Protein AF-A0AAV7I438-F1 (afdb_monomer_lite)

Foldseek 3Di:
DDPDPDDFDWDDPVRLVVCLVVQLQLDPDSVCSVVWIWTWDFCVLQVVQDDPSNWDDDPRTTTHTPVCVCRSPVD

Structure (mmCIF, N/CA/C/O backbone):
data_AF-A0AAV7I438-F1
#
_entry.id   AF-A0AAV7I438-F1
#
loop_
_atom_site.group_PDB
_atom_site.id
_atom_site.type_symbol
_atom_site.label_atom_id
_atom_site.label_alt_id
_atom_site.label_comp_id
_atom_site.label_asym_id
_atom_site.label_entity_id
_atom_site.label_seq_id
_atom_site.pdbx_PDB_ins_code
_atom_site.Cartn_x
_atom_site.Cartn_y
_atom_site.Cartn_z
_atom_site.occupancy
_atom_site.B_iso_or_equiv
_atom_site.auth_seq_id
_atom_site.auth_comp_id
_atom_site.auth_asym_id
_atom_site.auth_atom_id
_atom_site.pdbx_PDB_model_num
ATOM 1 N N . MET A 1 1 ? -29.656 2.210 -11.554 1.00 38.47 1 MET A N 1
ATOM 2 C CA . MET A 1 1 ? -28.706 2.280 -10.423 1.00 38.47 1 MET A CA 1
ATOM 3 C C . MET A 1 1 ? -27.450 2.980 -10.914 1.00 38.47 1 MET A C 1
ATOM 5 O O . MET A 1 1 ? -26.739 2.411 -11.732 1.00 38.47 1 MET A O 1
ATOM 9 N N . MET A 1 2 ? -27.226 4.238 -10.527 1.00 36.12 2 MET A N 1
ATOM 10 C CA . MET A 1 2 ? -25.973 4.925 -10.851 1.00 36.12 2 MET A CA 1
ATOM 11 C C . MET A 1 2 ? -24.854 4.270 -10.033 1.00 36.12 2 MET A C 1
ATOM 13 O O . MET A 1 2 ? -24.876 4.331 -8.807 1.00 36.12 2 MET A O 1
ATOM 17 N N . LYS A 1 3 ? -23.911 3.597 -10.704 1.00 45.47 3 LYS A N 1
ATOM 18 C CA . LYS A 1 3 ? -22.641 3.185 -10.095 1.00 45.47 3 LYS A CA 1
ATOM 19 C C . LYS A 1 3 ? -21.887 4.468 -9.747 1.00 45.47 3 LYS A C 1
ATOM 21 O O . LYS A 1 3 ? -21.330 5.104 -10.635 1.00 45.47 3 LYS A O 1
ATOM 26 N N . GLY A 1 4 ? -21.915 4.877 -8.482 1.00 47.72 4 GLY A N 1
ATOM 27 C CA . GLY A 1 4 ? -20.973 5.877 -7.994 1.00 47.72 4 GLY A CA 1
ATOM 28 C C . GLY A 1 4 ? -19.565 5.309 -8.149 1.00 47.72 4 GLY A C 1
ATOM 29 O O . GLY A 1 4 ? -19.279 4.240 -7.612 1.00 47.72 4 GLY A O 1
ATOM 30 N N . SER A 1 5 ? -18.709 5.970 -8.927 1.00 59.31 5 SER A N 1
ATOM 31 C CA . SER A 1 5 ? -17.293 5.607 -8.981 1.00 59.31 5 SER A CA 1
ATOM 32 C C . SER A 1 5 ? -16.687 5.840 -7.603 1.00 59.31 5 SER A C 1
ATOM 34 O O . SER A 1 5 ? -16.674 6.968 -7.112 1.00 59.31 5 SER A O 1
ATOM 36 N N . VAL A 1 6 ? -16.202 4.775 -6.967 1.00 66.25 6 VAL A N 1
ATOM 37 C CA . VAL A 1 6 ? -15.436 4.882 -5.723 1.00 66.25 6 VAL A CA 1
ATOM 38 C C . VAL A 1 6 ? -14.079 5.487 -6.077 1.00 66.25 6 VAL A C 1
ATOM 40 O O . VAL A 1 6 ? -13.311 4.893 -6.832 1.00 66.25 6 VAL A O 1
ATOM 43 N N . VAL A 1 7 ? -13.803 6.689 -5.573 1.00 77.62 7 VAL A N 1
ATOM 44 C CA . VAL A 1 7 ? -12.511 7.364 -5.740 1.00 77.62 7 VAL A CA 1
ATOM 45 C C . VAL A 1 7 ? -11.703 7.157 -4.467 1.00 77.62 7 VAL A C 1
ATOM 47 O O . VAL A 1 7 ? -12.138 7.547 -3.385 1.00 77.62 7 VAL A O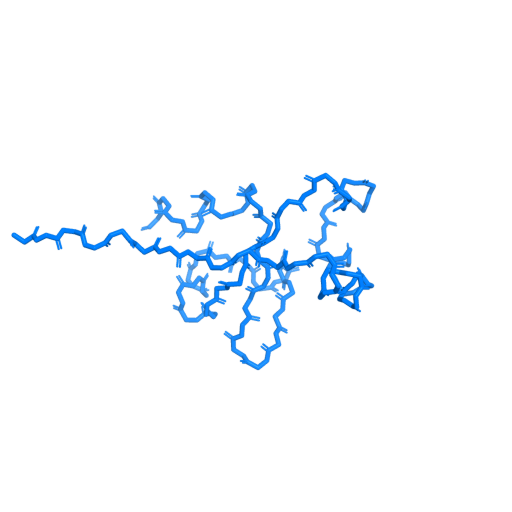 1
ATOM 50 N N . PHE A 1 8 ? -10.528 6.544 -4.594 1.00 87.50 8 PHE A N 1
ATOM 51 C CA . PHE A 1 8 ? -9.613 6.343 -3.475 1.00 87.50 8 PHE A CA 1
ATOM 52 C C . PHE A 1 8 ? -8.590 7.485 -3.424 1.00 87.50 8 PHE A C 1
ATOM 54 O O . PHE A 1 8 ? -7.958 7.757 -4.449 1.00 87.50 8 PHE A O 1
ATOM 61 N N . PRO A 1 9 ? -8.408 8.158 -2.272 1.00 91.94 9 PRO A N 1
ATOM 62 C CA . PRO A 1 9 ? -7.412 9.215 -2.134 1.00 91.94 9 PRO A CA 1
ATOM 63 C C . PRO A 1 9 ? -5.997 8.687 -2.375 1.00 91.94 9 PRO A C 1
ATOM 65 O O . PRO A 1 9 ? -5.646 7.606 -1.907 1.00 91.94 9 PRO A O 1
ATOM 68 N N . ILE A 1 10 ? -5.172 9.469 -3.061 1.00 94.12 10 ILE A N 1
ATOM 69 C CA . ILE A 1 10 ? -3.733 9.219 -3.199 1.00 94.12 10 ILE A CA 1
ATOM 70 C C . ILE A 1 10 ? -3.027 9.857 -1.992 1.00 94.12 10 ILE A C 1
ATOM 72 O O . ILE A 1 10 ? -3.466 10.913 -1.531 1.00 94.12 10 ILE A O 1
ATOM 76 N N . ILE A 1 11 ? -1.977 9.226 -1.457 1.00 94.00 11 ILE A N 1
ATOM 77 C CA . ILE A 1 11 ? -1.121 9.899 -0.463 1.00 94.00 11 ILE A CA 1
ATOM 78 C C . ILE A 1 11 ? -0.327 11.020 -1.128 1.00 94.00 11 ILE A C 1
ATOM 80 O O . ILE A 1 11 ? 0.234 10.835 -2.208 1.00 94.00 11 ILE A O 1
ATOM 84 N N . ASP A 1 12 ? -0.279 12.179 -0.486 1.00 93.06 12 ASP A N 1
ATOM 85 C CA . ASP A 1 12 ? 0.535 13.286 -0.976 1.00 93.06 12 ASP A CA 1
ATOM 86 C C . ASP A 1 12 ? 2.030 13.065 -0.682 1.00 93.06 12 ASP A C 1
ATOM 88 O O . ASP A 1 12 ? 2.425 12.149 0.038 1.00 93.06 12 ASP A O 1
ATOM 92 N N . GLU A 1 13 ? 2.886 13.907 -1.260 1.00 92.69 13 GLU A N 1
ATOM 93 C CA . GLU A 1 13 ? 4.342 13.791 -1.113 1.00 92.69 13 GLU A CA 1
ATOM 94 C C . GLU A 1 13 ? 4.835 14.003 0.328 1.00 92.69 13 GLU A C 1
ATOM 96 O O . GLU A 1 13 ? 5.879 13.458 0.702 1.00 92.69 13 GLU A O 1
ATOM 101 N N . SER A 1 14 ? 4.109 14.776 1.143 1.00 94.12 14 SER A N 1
ATOM 102 C CA . SER A 1 14 ? 4.465 15.007 2.546 1.00 94.12 14 SER A CA 1
ATOM 103 C C . SER A 1 14 ? 4.209 13.744 3.363 1.00 94.12 14 SER A C 1
ATOM 105 O O . SER A 1 14 ? 5.133 13.211 3.979 1.00 94.12 14 SER A O 1
ATOM 107 N N . GLU A 1 15 ? 2.993 13.207 3.278 1.00 94.06 15 GLU A N 1
ATOM 108 C CA . GLU A 1 15 ? 2.574 11.966 3.934 1.00 94.06 15 GLU A CA 1
ATOM 109 C C . GLU A 1 15 ? 3.413 10.777 3.445 1.00 94.06 15 GLU A C 1
ATOM 111 O O . GLU A 1 15 ? 3.906 9.974 4.239 1.00 94.06 1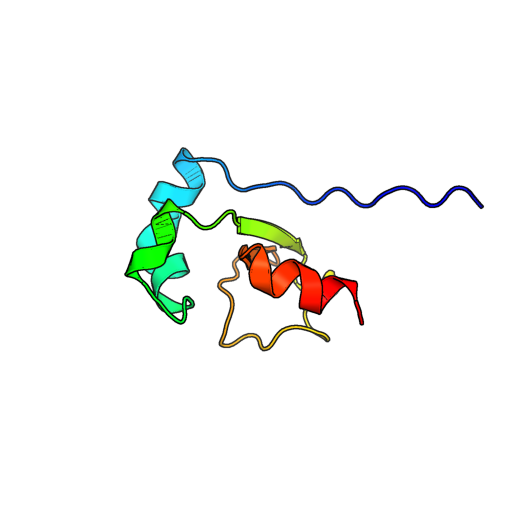5 GLU A O 1
ATOM 116 N N . LYS A 1 16 ? 3.675 10.700 2.132 1.00 93.69 16 LYS A N 1
ATOM 117 C CA . LYS A 1 16 ? 4.577 9.704 1.545 1.00 93.69 16 LYS A CA 1
ATOM 118 C C . LYS A 1 16 ? 5.954 9.797 2.209 1.00 93.69 16 LYS A C 1
ATOM 120 O O . LYS A 1 16 ? 6.467 8.791 2.688 1.00 93.69 16 LYS A O 1
ATOM 125 N N . ARG A 1 17 ? 6.552 10.987 2.334 1.00 94.00 17 ARG A N 1
ATOM 126 C CA . ARG A 1 17 ? 7.864 11.158 2.989 1.00 94.00 17 ARG A CA 1
ATOM 127 C C . ARG A 1 17 ? 7.869 10.717 4.455 1.00 94.00 17 ARG A C 1
ATOM 129 O O . ARG A 1 17 ? 8.831 10.064 4.860 1.00 94.00 17 ARG A O 1
ATOM 136 N N . GLU A 1 18 ? 6.830 11.044 5.214 1.00 94.75 18 GLU A N 1
ATOM 137 C CA . GLU A 1 18 ? 6.689 10.648 6.623 1.00 94.75 18 GLU A CA 1
ATOM 138 C C . GLU A 1 18 ? 6.572 9.127 6.781 1.00 94.75 18 GLU A C 1
ATOM 140 O O . GLU A 1 18 ? 7.229 8.526 7.634 1.00 94.75 18 GLU A O 1
ATOM 145 N N . LEU A 1 19 ? 5.796 8.484 5.907 1.00 94.56 19 LEU A N 1
ATOM 146 C CA . LEU A 1 19 ? 5.541 7.045 5.947 1.00 94.56 19 LEU A CA 1
ATOM 147 C C . LEU A 1 19 ? 6.610 6.207 5.235 1.00 94.56 19 LEU A C 1
ATOM 149 O O . LEU A 1 19 ? 6.582 4.978 5.325 1.00 94.56 19 LEU A O 1
ATOM 153 N N . LYS A 1 20 ? 7.578 6.839 4.561 1.00 94.75 20 LYS A N 1
ATOM 154 C CA . LYS A 1 20 ? 8.640 6.191 3.775 1.00 94.75 20 LYS A CA 1
ATOM 155 C C . LYS A 1 20 ? 9.250 4.932 4.410 1.00 94.75 20 LYS A C 1
ATOM 157 O O . LYS A 1 20 ? 9.271 3.907 3.724 1.00 94.75 20 LYS A O 1
ATOM 162 N N . PRO A 1 21 ? 9.744 4.944 5.667 1.00 94.25 21 PRO A N 1
ATOM 163 C CA . PRO A 1 21 ? 10.363 3.751 6.251 1.00 94.25 21 PRO A CA 1
ATOM 164 C C . PRO A 1 21 ? 9.379 2.584 6.374 1.00 94.25 21 PRO A C 1
ATOM 166 O O . PRO A 1 21 ? 9.772 1.432 6.203 1.00 94.25 21 PRO A O 1
ATOM 169 N N . GLN A 1 22 ? 8.102 2.875 6.630 1.00 94.94 22 GLN A N 1
ATOM 170 C CA . GLN A 1 22 ? 7.068 1.853 6.712 1.00 94.94 22 GLN A CA 1
ATOM 171 C C . GLN A 1 22 ? 6.698 1.357 5.322 1.00 94.94 22 GLN A C 1
ATOM 173 O O . GLN A 1 22 ? 6.766 0.161 5.084 1.00 94.94 22 GLN A O 1
ATOM 178 N N . LEU A 1 23 ? 6.397 2.251 4.379 1.00 93.81 23 LEU A N 1
ATOM 179 C CA . LEU A 1 23 ? 5.980 1.875 3.026 1.00 93.81 23 LEU A CA 1
ATOM 180 C C . LEU A 1 23 ? 7.020 0.997 2.318 1.00 93.81 23 LEU A C 1
ATOM 182 O O . LEU A 1 23 ? 6.654 -0.026 1.746 1.00 93.81 23 LEU A O 1
ATOM 186 N N . ILE A 1 24 ? 8.310 1.343 2.412 1.00 93.50 24 ILE A N 1
ATOM 187 C CA . ILE A 1 24 ? 9.398 0.575 1.785 1.00 93.50 24 ILE A CA 1
ATOM 188 C C . ILE A 1 24 ? 9.468 -0.861 2.312 1.00 93.50 24 ILE A C 1
ATOM 190 O O . ILE A 1 24 ? 9.715 -1.777 1.532 1.00 93.50 24 ILE A O 1
ATOM 194 N N . LYS A 1 25 ? 9.211 -1.078 3.607 1.00 92.75 25 LYS A N 1
ATOM 195 C CA . LYS A 1 25 ? 9.268 -2.409 4.233 1.00 92.75 25 LYS A CA 1
ATOM 196 C C . LYS A 1 25 ? 8.301 -3.413 3.594 1.00 92.75 25 LYS A C 1
ATOM 198 O O . LYS A 1 25 ? 8.575 -4.608 3.616 1.00 92.75 25 LYS A O 1
ATOM 203 N N . TYR A 1 26 ? 7.187 -2.931 3.044 1.00 90.06 26 TYR A N 1
ATOM 204 C CA . TYR A 1 26 ? 6.154 -3.762 2.417 1.00 90.06 26 TYR A CA 1
ATOM 205 C C . TYR A 1 26 ? 6.268 -3.803 0.885 1.00 90.06 26 TYR A C 1
ATOM 207 O O . TYR A 1 26 ? 5.485 -4.489 0.229 1.00 90.06 26 TYR A O 1
ATOM 215 N N . LEU A 1 27 ? 7.237 -3.097 0.291 1.00 88.56 27 LEU A N 1
ATOM 216 C CA . LEU A 1 27 ? 7.513 -3.187 -1.139 1.00 88.56 27 LEU A CA 1
ATOM 217 C C . LEU A 1 27 ? 8.384 -4.404 -1.449 1.00 88.56 27 LEU A C 1
ATOM 219 O O . LEU A 1 27 ? 9.392 -4.648 -0.797 1.00 88.56 27 LEU A O 1
ATOM 223 N N . GLN A 1 28 ? 8.045 -5.111 -2.529 1.00 85.75 28 GLN A N 1
ATOM 224 C CA . GLN A 1 28 ? 8.901 -6.171 -3.074 1.00 85.75 28 GLN A CA 1
ATOM 225 C C . GLN A 1 28 ? 10.236 -5.619 -3.597 1.00 85.75 28 GLN A C 1
ATOM 227 O O . GLN A 1 28 ? 11.256 -6.295 -3.519 1.00 85.75 28 GLN A O 1
ATOM 232 N N . ASN A 1 29 ? 10.225 -4.388 -4.120 1.00 88.94 29 ASN A N 1
ATOM 233 C CA . ASN A 1 29 ? 11.410 -3.681 -4.592 1.00 88.94 29 ASN A CA 1
ATOM 234 C C . ASN A 1 29 ? 11.484 -2.274 -3.955 1.00 88.94 29 ASN A C 1
ATOM 236 O O . ASN A 1 29 ? 10.784 -1.368 -4.419 1.00 88.94 29 ASN A O 1
ATOM 240 N N . PRO A 1 30 ? 12.323 -2.069 -2.924 1.00 89.00 30 PRO A N 1
ATOM 241 C CA . PRO A 1 30 ? 12.530 -0.774 -2.27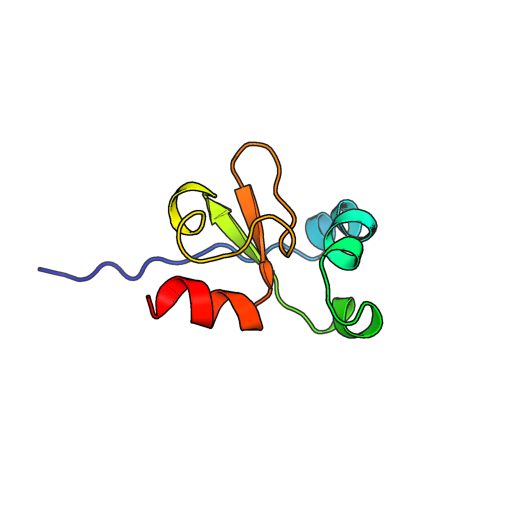0 1.00 89.00 30 PRO A CA 1
ATOM 242 C C . PRO A 1 30 ? 12.886 0.381 -3.214 1.00 89.00 30 PRO A C 1
ATOM 244 O O . PRO A 1 30 ? 12.447 1.509 -2.983 1.00 89.00 30 PRO A O 1
ATOM 247 N N . ASP A 1 31 ? 13.629 0.109 -4.288 1.00 90.75 31 ASP A N 1
ATOM 248 C CA . ASP A 1 31 ? 14.131 1.144 -5.202 1.00 90.75 31 ASP A CA 1
ATOM 249 C C . ASP A 1 31 ? 13.002 1.793 -6.016 1.00 90.75 31 ASP A C 1
ATOM 251 O O . ASP A 1 31 ? 13.076 2.962 -6.391 1.00 90.75 31 ASP A O 1
ATOM 255 N N . SER A 1 32 ? 11.896 1.069 -6.205 1.00 90.12 32 SER A N 1
ATOM 256 C CA . SER A 1 32 ? 10.713 1.552 -6.932 1.00 90.12 32 SER A CA 1
ATOM 257 C C . SER A 1 32 ? 9.846 2.539 -6.137 1.00 90.12 32 SER A C 1
ATOM 259 O O . SER A 1 32 ? 8.892 3.106 -6.667 1.00 90.12 32 SER A O 1
ATOM 261 N N . TYR A 1 33 ? 10.163 2.783 -4.863 1.00 92.25 33 TYR A N 1
ATOM 262 C CA . TYR A 1 33 ? 9.352 3.596 -3.954 1.00 92.25 33 TYR A CA 1
ATOM 263 C C . TYR A 1 33 ? 8.970 4.981 -4.506 1.00 92.25 33 TYR A C 1
ATOM 265 O O . TYR A 1 33 ? 7.824 5.424 -4.367 1.00 92.25 33 TYR A O 1
ATOM 273 N N . ASN A 1 34 ? 9.922 5.677 -5.131 1.00 91.19 34 ASN A N 1
ATOM 274 C CA . ASN A 1 34 ? 9.689 7.029 -5.641 1.00 91.19 34 ASN A CA 1
ATOM 275 C C . ASN A 1 34 ? 8.684 7.029 -6.806 1.00 91.19 34 ASN A C 1
ATOM 277 O O . ASN A 1 34 ? 7.886 7.955 -6.911 1.00 91.19 34 ASN A O 1
ATOM 281 N N . GLU A 1 35 ? 8.665 5.967 -7.610 1.00 91.81 35 GLU A N 1
ATOM 282 C CA . GLU A 1 35 ? 7.820 5.821 -8.802 1.00 91.81 35 GLU A CA 1
ATOM 283 C C . GLU A 1 35 ? 6.408 5.318 -8.468 1.00 91.81 35 GLU A C 1
ATOM 285 O O . GLU A 1 35 ? 5.467 5.496 -9.243 1.00 91.81 35 GLU A O 1
ATOM 290 N N . ILE A 1 36 ? 6.236 4.692 -7.301 1.00 92.25 36 ILE A N 1
ATOM 291 C CA . ILE A 1 36 ? 4.959 4.110 -6.897 1.00 92.25 36 ILE A CA 1
ATOM 292 C C . ILE A 1 36 ? 4.006 5.181 -6.361 1.00 92.25 36 ILE A C 1
ATOM 294 O O . ILE A 1 36 ? 4.307 5.929 -5.427 1.00 92.25 36 ILE A O 1
ATOM 298 N N . ILE A 1 37 ? 2.795 5.175 -6.915 1.00 92.94 37 ILE A N 1
ATOM 299 C CA . ILE A 1 37 ? 1.627 5.857 -6.358 1.00 92.94 37 ILE A CA 1
ATOM 300 C C . ILE A 1 37 ? 0.976 4.923 -5.338 1.00 92.94 37 ILE A C 1
ATOM 302 O O . ILE A 1 37 ? 0.714 3.757 -5.649 1.00 92.94 37 ILE A O 1
ATOM 306 N N . PHE A 1 38 ? 0.684 5.435 -4.145 1.00 94.19 38 PHE A N 1
ATOM 307 C CA . PHE A 1 38 ? -0.057 4.697 -3.128 1.00 94.19 38 PHE A CA 1
ATOM 308 C C . PHE A 1 38 ? -1.420 5.338 -2.882 1.00 94.19 38 PHE A C 1
ATOM 310 O O . PHE A 1 38 ? -1.576 6.559 -2.924 1.00 94.19 38 PHE A O 1
ATOM 317 N N . PHE A 1 39 ? -2.395 4.492 -2.587 1.00 93.69 39 PHE A N 1
ATOM 318 C CA . PHE A 1 39 ? -3.766 4.877 -2.295 1.00 93.69 39 PHE A CA 1
ATOM 319 C C . PHE A 1 39 ? -4.079 4.617 -0.833 1.00 93.69 39 PHE A C 1
ATOM 321 O O . PHE A 1 39 ? -3.672 3.593 -0.283 1.00 93.69 39 PHE A O 1
ATOM 328 N N . LYS A 1 40 ? -4.850 5.519 -0.235 1.00 93.44 40 LYS A N 1
ATOM 329 C CA . LYS A 1 40 ? -5.463 5.337 1.076 1.00 93.44 40 LYS A CA 1
ATOM 330 C C . LYS A 1 40 ? -6.781 4.618 0.902 1.00 93.44 40 LYS A C 1
ATOM 332 O O . LYS A 1 40 ? -7.696 5.113 0.240 1.00 93.44 40 LYS A O 1
ATOM 337 N N . VAL A 1 41 ? -6.880 3.449 1.508 1.00 91.44 41 VAL A N 1
ATOM 338 C CA . VAL A 1 41 ? -8.060 2.601 1.401 1.00 91.44 41 VAL A CA 1
ATOM 339 C C . VAL A 1 41 ? -8.399 2.074 2.778 1.00 91.44 41 VAL A C 1
ATOM 341 O O . VAL A 1 41 ? -7.510 1.688 3.526 1.00 91.44 41 VAL A O 1
ATOM 344 N N . ARG A 1 42 ? -9.683 2.043 3.140 1.00 90.00 42 ARG A N 1
ATOM 345 C CA . ARG A 1 42 ? -10.079 1.396 4.394 1.00 90.00 42 ARG A CA 1
ATOM 346 C C . ARG A 1 42 ? -9.729 -0.084 4.325 1.00 90.00 42 ARG A C 1
ATOM 348 O O . ARG A 1 42 ? -10.045 -0.744 3.338 1.00 90.00 42 ARG A O 1
ATOM 355 N N . ILE A 1 43 ? -9.123 -0.619 5.379 1.00 87.81 43 ILE A N 1
ATOM 356 C CA . ILE A 1 43 ? -8.714 -2.025 5.437 1.00 87.81 43 ILE A CA 1
ATOM 357 C C . ILE A 1 43 ? -9.904 -2.958 5.188 1.00 87.81 43 ILE A C 1
ATOM 359 O O . ILE A 1 43 ? -9.765 -3.945 4.481 1.00 87.81 43 ILE A O 1
ATOM 363 N N . THR A 1 44 ? -11.103 -2.595 5.648 1.00 87.75 44 THR A N 1
ATOM 364 C CA . THR A 1 44 ? -12.343 -3.353 5.410 1.00 87.75 44 THR A CA 1
ATOM 365 C C . THR A 1 44 ? -12.693 -3.518 3.931 1.00 87.75 44 THR A C 1
ATOM 367 O O . THR A 1 44 ? -13.363 -4.482 3.576 1.00 87.75 44 THR A O 1
ATOM 370 N N . THR A 1 45 ? -12.229 -2.621 3.057 1.00 86.31 45 THR A N 1
ATOM 371 C CA . THR A 1 45 ? -12.413 -2.728 1.604 1.00 86.31 45 THR A CA 1
ATOM 372 C C . THR A 1 45 ? -11.492 -3.780 0.982 1.00 86.31 45 THR A C 1
ATOM 374 O O . THR A 1 45 ? -11.818 -4.314 -0.071 1.00 86.31 45 THR A O 1
ATOM 377 N N . VAL A 1 46 ? -10.348 -4.079 1.605 1.00 85.25 46 VAL A N 1
ATOM 378 C CA . VAL A 1 46 ? -9.262 -4.852 0.969 1.00 85.25 46 VAL A CA 1
ATOM 379 C C . VAL A 1 46 ? -8.770 -6.051 1.775 1.00 85.25 46 VAL A C 1
ATOM 381 O O . VAL A 1 46 ? -7.970 -6.832 1.274 1.00 85.25 46 VAL A O 1
ATOM 384 N N . ILE A 1 47 ? -9.250 -6.239 3.005 1.00 84.25 47 ILE A N 1
ATOM 385 C CA . ILE A 1 47 ? -8.795 -7.302 3.914 1.00 84.25 47 ILE A CA 1
ATOM 386 C C . ILE A 1 47 ? -9.041 -8.709 3.354 1.00 84.25 47 ILE A C 1
ATOM 388 O O . ILE A 1 47 ? -8.288 -9.630 3.649 1.00 84.25 47 ILE A O 1
ATOM 392 N N . CYS A 1 48 ? -10.070 -8.867 2.518 1.00 83.44 48 CYS A N 1
ATOM 393 C CA . CYS A 1 48 ? -10.395 -10.136 1.869 1.00 83.44 48 CYS A CA 1
ATOM 394 C C . CYS A 1 48 ? -9.621 -10.370 0.560 1.00 83.44 48 CYS A C 1
ATOM 396 O O . CYS A 1 48 ? -9.670 -11.476 0.031 1.00 83.44 48 CYS A O 1
ATOM 398 N N . THR A 1 49 ? -8.947 -9.352 0.014 1.00 84.75 49 THR A N 1
ATOM 399 C CA . THR A 1 49 ? -8.325 -9.403 -1.324 1.00 84.75 49 THR A CA 1
ATOM 400 C C . THR A 1 49 ? -6.814 -9.211 -1.305 1.00 84.75 49 THR A C 1
ATOM 402 O O . THR A 1 49 ? -6.129 -9.715 -2.194 1.00 84.75 49 THR A O 1
ATOM 405 N N . ILE A 1 50 ? -6.275 -8.521 -0.301 1.00 84.81 50 ILE A N 1
ATOM 406 C CA . ILE A 1 50 ? -4.843 -8.265 -0.152 1.00 84.81 50 ILE A CA 1
ATOM 407 C C . ILE A 1 50 ? -4.306 -9.016 1.064 1.00 84.81 50 ILE A C 1
ATOM 409 O O . ILE A 1 50 ? -4.897 -8.982 2.140 1.00 84.81 50 ILE A O 1
ATOM 413 N N . ASN A 1 51 ? -3.131 -9.633 0.913 1.00 85.50 51 ASN A N 1
ATOM 414 C CA . ASN A 1 51 ? -2.389 -10.190 2.037 1.00 85.50 51 ASN A CA 1
ATOM 415 C C . ASN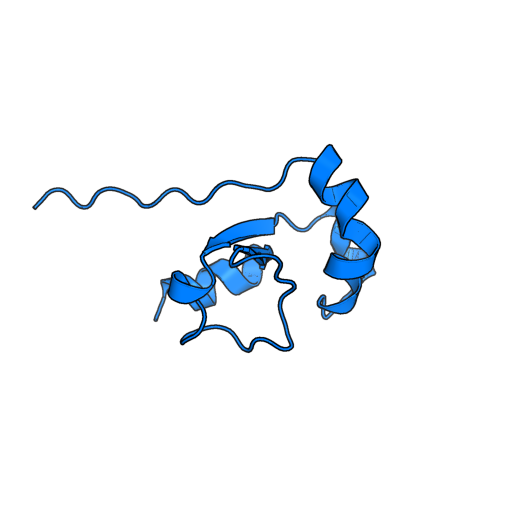 A 1 51 ? -1.890 -9.055 2.965 1.00 85.50 51 ASN A C 1
ATOM 417 O O . ASN A 1 51 ? -1.087 -8.227 2.521 1.00 85.50 51 ASN A O 1
ATOM 421 N N . PRO A 1 52 ? -2.287 -9.026 4.253 1.00 83.12 52 PRO A N 1
ATOM 422 C CA . PRO A 1 52 ? -1.877 -7.986 5.201 1.00 83.12 52 PRO A CA 1
ATOM 423 C C . PRO A 1 52 ? -0.360 -7.864 5.399 1.00 83.12 52 PRO A C 1
ATOM 425 O O . PRO A 1 52 ? 0.117 -6.819 5.826 1.00 83.12 52 PRO A O 1
ATOM 428 N N . HIS A 1 53 ? 0.415 -8.905 5.081 1.00 85.06 53 HIS A N 1
ATOM 429 C CA . HIS A 1 53 ? 1.879 -8.871 5.158 1.00 85.06 53 HIS A CA 1
ATOM 430 C C . HIS A 1 53 ? 2.545 -8.122 3.996 1.00 85.06 53 HIS A C 1
ATOM 432 O O . HIS A 1 53 ? 3.756 -7.917 4.025 1.00 85.06 53 HIS A O 1
ATOM 438 N N . GLU A 1 54 ? 1.784 -7.715 2.981 1.00 86.31 54 GLU A N 1
ATOM 439 C CA . GLU A 1 54 ? 2.302 -7.054 1.779 1.00 86.31 54 GLU A CA 1
ATOM 440 C C . GLU A 1 54 ? 1.873 -5.586 1.655 1.00 86.31 54 GLU A C 1
ATOM 442 O O . GLU A 1 54 ? 2.140 -4.946 0.635 1.00 86.31 54 GLU A O 1
ATOM 447 N N . VAL A 1 55 ? 1.174 -5.051 2.657 1.00 90.44 55 VAL A N 1
ATOM 448 C CA . VAL A 1 55 ? 0.734 -3.654 2.693 1.00 90.44 55 VAL A CA 1
ATOM 449 C C . VAL A 1 55 ? 0.910 -3.072 4.084 1.00 90.44 55 VAL A C 1
ATOM 451 O O . VAL A 1 55 ? 0.669 -3.727 5.094 1.00 90.44 55 VAL A O 1
ATOM 454 N N . TYR A 1 56 ? 1.298 -1.804 4.128 1.00 93.62 56 TYR A N 1
ATOM 455 C CA . TYR A 1 56 ? 1.310 -1.051 5.369 1.00 93.62 56 TYR A CA 1
ATOM 456 C C . TYR A 1 56 ? -0.102 -0.555 5.691 1.00 93.62 56 TYR A C 1
ATOM 458 O O . TYR A 1 56 ? -0.813 -0.097 4.795 1.00 93.62 56 TYR A O 1
ATOM 466 N N . PHE A 1 57 ? -0.503 -0.600 6.960 1.00 91.81 57 PHE A N 1
ATOM 467 C CA . PHE A 1 57 ? -1.742 0.014 7.423 1.00 91.81 57 PHE A CA 1
ATOM 468 C C . PHE A 1 57 ? -1.598 0.587 8.837 1.00 91.81 57 PHE A C 1
ATOM 470 O O . PHE A 1 57 ? -0.815 0.087 9.646 1.00 91.81 57 PHE A O 1
ATOM 477 N N . ILE A 1 58 ? -2.366 1.636 9.126 1.00 92.94 58 ILE A N 1
ATOM 478 C CA . ILE A 1 58 ? -2.454 2.301 10.432 1.00 92.94 58 ILE A CA 1
ATOM 479 C C . ILE A 1 58 ? -3.902 2.737 10.662 1.00 92.94 58 ILE A C 1
ATOM 481 O O . ILE A 1 58 ? -4.538 3.188 9.717 1.00 92.94 58 ILE A O 1
ATOM 485 N N . GLU A 1 59 ? -4.427 2.573 11.882 1.00 85.25 59 GLU A N 1
ATOM 486 C CA . GLU A 1 59 ? -5.753 3.091 12.284 1.00 85.25 59 GLU A CA 1
ATOM 487 C C . GLU A 1 59 ? -6.848 2.881 11.216 1.00 85.25 59 GLU A C 1
ATOM 489 O O . GLU A 1 59 ? -7.548 3.802 10.813 1.00 85.25 59 GLU A O 1
ATOM 494 N N . GLU A 1 60 ? -6.964 1.643 10.721 1.00 91.00 60 GLU A N 1
ATOM 495 C CA . GLU A 1 60 ? -7.930 1.204 9.694 1.00 91.00 60 GLU A CA 1
ATOM 496 C C . GLU A 1 60 ? -7.655 1.639 8.244 1.00 91.00 60 GLU A C 1
ATOM 498 O O . GLU A 1 60 ? -8.387 1.221 7.342 1.00 91.00 60 GLU A O 1
ATOM 503 N N . ILE A 1 61 ? -6.608 2.415 7.976 1.00 92.75 61 ILE A N 1
ATOM 504 C CA . ILE A 1 61 ? -6.217 2.831 6.626 1.00 92.75 61 ILE A CA 1
ATOM 505 C C . ILE A 1 61 ? -5.043 1.992 6.136 1.00 92.75 61 ILE A C 1
ATOM 507 O O 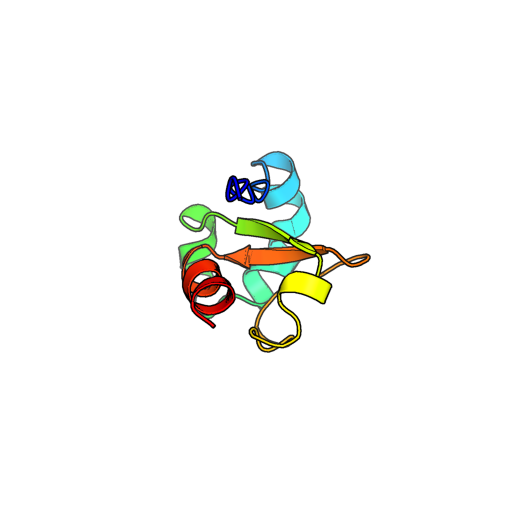. ILE A 1 61 ? -3.962 2.008 6.717 1.00 92.75 61 ILE A O 1
ATOM 511 N N . ALA A 1 62 ? -5.254 1.282 5.033 1.00 93.06 62 ALA A N 1
ATOM 512 C CA . ALA A 1 62 ? -4.228 0.605 4.261 1.00 93.06 62 ALA A CA 1
ATOM 513 C C . ALA A 1 62 ? -3.666 1.526 3.171 1.00 93.06 62 ALA A C 1
ATOM 515 O O . ALA A 1 62 ? -4.411 2.206 2.460 1.00 93.06 62 ALA A O 1
ATOM 516 N N . PHE A 1 63 ? -2.345 1.493 3.017 1.00 94.25 63 PHE A N 1
ATOM 517 C CA . PHE A 1 63 ? -1.599 2.216 1.994 1.00 94.25 63 PHE A CA 1
ATOM 518 C C . PHE A 1 63 ? -1.196 1.244 0.892 1.00 94.25 63 PHE A C 1
ATOM 520 O O . PHE A 1 63 ? -0.240 0.475 1.021 1.00 94.25 63 PHE A O 1
ATOM 527 N N . ILE A 1 64 ? -1.962 1.254 -0.193 1.00 92.62 64 ILE A N 1
ATOM 528 C CA . ILE A 1 64 ? -1.880 0.226 -1.228 1.00 92.62 64 ILE A CA 1
ATOM 529 C C . ILE A 1 64 ? -1.141 0.786 -2.437 1.00 92.62 64 ILE A C 1
ATOM 531 O O . ILE A 1 64 ? -1.579 1.794 -2.995 1.00 92.62 64 ILE A O 1
ATOM 535 N N . PRO A 1 65 ? -0.058 0.147 -2.899 1.00 93.06 65 PRO A N 1
ATOM 536 C CA . PRO A 1 65 ? 0.607 0.570 -4.118 1.00 93.06 65 PRO A CA 1
ATOM 537 C C . PRO A 1 65 ? -0.277 0.288 -5.344 1.00 93.06 65 PRO A C 1
ATOM 539 O O . PRO A 1 65 ? -0.976 -0.727 -5.403 1.00 93.06 65 PRO A O 1
ATOM 542 N N . PHE A 1 66 ? -0.221 1.154 -6.359 1.00 90.00 66 PHE A N 1
ATOM 543 C CA . PHE A 1 66 ? -1.087 1.093 -7.548 1.00 90.00 66 PHE A CA 1
ATOM 544 C C . PHE A 1 66 ? -1.181 -0.298 -8.197 1.00 90.00 66 PHE A C 1
ATOM 546 O O . PHE A 1 66 ? -2.264 -0.739 -8.583 1.00 90.00 66 PHE A O 1
ATOM 553 N N . TYR A 1 67 ? -0.062 -1.019 -8.292 1.00 87.94 67 TYR A N 1
ATOM 554 C CA . TYR A 1 67 ? -0.034 -2.348 -8.905 1.00 87.94 67 TYR A CA 1
ATOM 555 C C . TYR A 1 67 ? -0.845 -3.396 -8.118 1.00 87.94 67 TYR A C 1
ATOM 557 O O . TYR A 1 67 ? -1.417 -4.294 -8.735 1.00 87.94 67 TYR A O 1
ATOM 565 N N . LYS A 1 68 ? -0.969 -3.260 -6.788 1.00 87.50 68 LYS A N 1
ATOM 566 C CA . LYS A 1 68 ? -1.850 -4.100 -5.950 1.00 87.50 68 LYS A CA 1
ATOM 567 C C . LYS A 1 68 ? -3.294 -3.616 -5.951 1.00 87.50 68 LYS A C 1
ATOM 569 O O . LYS A 1 68 ? -4.204 -4.422 -5.802 1.00 87.50 68 LYS A O 1
ATOM 574 N N . MET A 1 69 ? -3.524 -2.327 -6.184 1.00 84.88 69 MET A N 1
ATOM 575 C CA . MET A 1 69 ? -4.873 -1.761 -6.232 1.00 84.88 69 MET A CA 1
ATOM 576 C C . MET A 1 69 ? -5.747 -2.431 -7.304 1.00 84.88 69 MET A C 1
ATOM 578 O O . MET A 1 69 ? -6.922 -2.697 -7.070 1.00 84.88 69 MET A O 1
ATOM 582 N N . LYS A 1 70 ? -5.163 -2.796 -8.455 1.00 76.62 70 LYS A N 1
ATOM 583 C CA . LYS A 1 70 ? -5.866 -3.588 -9.481 1.00 76.62 70 LYS A CA 1
ATOM 584 C C . LYS A 1 70 ? -6.321 -4.953 -8.958 1.00 76.62 70 LYS A C 1
ATOM 586 O O . LYS A 1 70 ? -7.441 -5.357 -9.234 1.00 76.62 70 LYS A O 1
ATOM 591 N N . GLN A 1 71 ? -5.480 -5.643 -8.188 1.00 74.62 71 GLN A N 1
ATOM 592 C CA . GLN A 1 71 ? -5.827 -6.943 -7.600 1.00 74.62 71 GLN A CA 1
ATOM 593 C C . GLN A 1 71 ? -6.962 -6.807 -6.579 1.00 74.62 71 GLN A C 1
ATOM 595 O O . GLN A 1 71 ? -7.849 -7.651 -6.527 1.00 74.62 71 GLN A O 1
ATOM 600 N N . ALA A 1 72 ? -6.957 -5.717 -5.811 1.00 73.94 72 ALA A N 1
ATOM 601 C CA . ALA A 1 72 ? -7.965 -5.451 -4.795 1.00 73.94 72 ALA A CA 1
ATOM 602 C C . ALA A 1 72 ? -9.359 -5.149 -5.366 1.00 73.94 72 ALA A C 1
ATOM 604 O O . ALA A 1 72 ? -10.347 -5.420 -4.695 1.00 73.94 72 ALA A O 1
ATOM 605 N N . LEU A 1 73 ? -9.432 -4.573 -6.574 1.00 70.81 73 LEU A N 1
ATOM 606 C CA . LEU A 1 73 ? -10.678 -4.121 -7.212 1.00 70.81 73 LEU A CA 1
ATOM 607 C C . LEU A 1 73 ? -11.242 -5.091 -8.260 1.00 70.81 73 LEU A C 1
ATOM 609 O O . LEU A 1 73 ? -12.384 -4.923 -8.683 1.00 70.81 73 LEU A O 1
ATOM 613 N N . CYS A 1 74 ? -10.441 -6.044 -8.739 1.00 63.56 74 CYS A N 1
ATOM 614 C CA . CYS A 1 74 ? -10.862 -7.029 -9.741 1.00 63.56 74 CYS A CA 1
ATOM 615 C C . CYS A 1 74 ? -11.426 -8.331 -9.142 1.00 63.56 74 CYS A C 1
ATOM 617 O O . CYS A 1 74 ? -11.848 -9.189 -9.915 1.00 63.56 74 CYS A O 1
ATOM 619 N N . ASN A 1 75 ? -11.440 -8.459 -7.812 1.00 51.88 75 ASN A N 1
ATOM 620 C CA . ASN A 1 75 ? -12.103 -9.529 -7.057 1.00 51.88 75 ASN A CA 1
ATOM 621 C C . ASN A 1 75 ? -13.383 -8.999 -6.409 1.00 51.88 75 ASN A C 1
ATOM 623 O O . ASN A 1 75 ? -14.3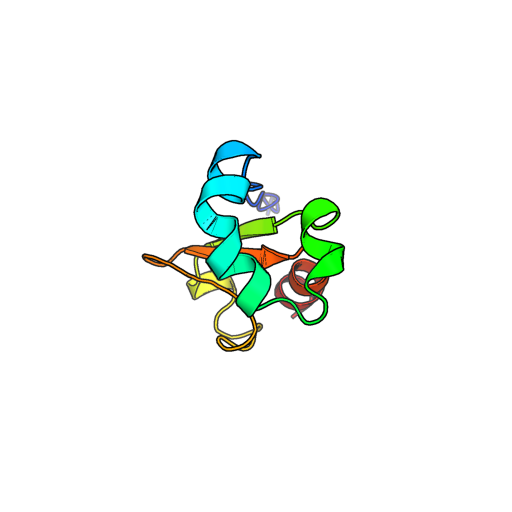53 -9.781 -6.322 1.00 51.88 75 ASN A O 1
#

Secondary structure (DSSP, 8-state):
------PPPBPPHHHHHHHHHHHHHT-S-GGGGGT--EEEEEHHHHTTTS-GGGSEEETTEEEEEHHHHHHHH--

pLDDT: mean 85.29, std 13.31, range [36.12, 94.94]

Sequence (75 aa):
MMKGSVVFPIIDESEKRELKPQLIKYLQNPDSYNEIIFFKVRITTVICTINPHEVYFIEEIAFIPFYKMKQALCN

Organism: Cotesia glomerata (NCBI:txid32391)

Radius of gyration: 12.41 Å; chains: 1; bounding box: 43×25×23 Å